Protein AF-A0A1H7E5U5-F1 (afdb_monomer_lite)

Radius of gyration: 15.01 Å; chains: 1; bounding box: 40×27×41 Å

Organism: NCBI:txid1144548

Sequence (98 aa):
MRRYPSDLTDAEWEIVEPMLPSPQWMGKPEKHSRRAVVDGILYVVRTGCVWRYLPVDFPPWQTVYSHLRRLNRKGVTERILTELRERVRLAHDRQAEL

pLDDT: mean 84.55, std 12.5, range [44.72, 96.69]

Structure (mmCIF, N/CA/C/O backbone):
data_AF-A0A1H7E5U5-F1
#
_entry.id   AF-A0A1H7E5U5-F1
#
loop_
_atom_site.group_PDB
_atom_site.id
_atom_site.type_symbol
_atom_site.label_atom_id
_atom_site.label_alt_id
_atom_site.label_comp_id
_atom_site.label_asym_id
_atom_site.label_entity_id
_atom_site.label_seq_id
_atom_site.pdbx_PDB_ins_code
_atom_site.Cartn_x
_atom_site.Cartn_y
_atom_site.Cartn_z
_atom_site.occupancy
_atom_site.B_iso_or_equiv
_atom_site.auth_seq_id
_atom_site.auth_comp_id
_atom_site.auth_asym_id
_atom_site.auth_atom_id
_atom_site.pdbx_PDB_model_num
ATOM 1 N N . MET A 1 1 ? -8.624 4.560 -14.483 1.00 61.53 1 MET A N 1
ATOM 2 C CA . MET A 1 1 ? -8.254 3.368 -13.693 1.00 61.53 1 MET A CA 1
ATOM 3 C C . MET A 1 1 ? -9.540 2.820 -13.107 1.00 61.53 1 MET A C 1
ATOM 5 O O . MET A 1 1 ? -10.350 3.625 -12.655 1.00 61.53 1 MET A O 1
ATOM 9 N N . ARG A 1 2 ? -9.807 1.520 -13.246 1.00 76.31 2 ARG A N 1
ATOM 10 C CA . ARG A 1 2 ? -11.024 0.926 -12.686 1.00 76.31 2 ARG A CA 1
ATOM 11 C C . ARG A 1 2 ? -10.823 0.832 -11.176 1.00 76.31 2 ARG A C 1
ATOM 13 O O . ARG A 1 2 ? -9.735 0.479 -10.746 1.00 76.31 2 ARG A O 1
ATOM 20 N N . ARG A 1 3 ? -11.832 1.213 -10.393 1.00 86.31 3 ARG A N 1
ATOM 21 C CA . ARG A 1 3 ? -11.755 1.125 -8.934 1.00 86.31 3 ARG A CA 1
ATOM 22 C C . ARG A 1 3 ? -12.153 -0.280 -8.501 1.00 86.31 3 ARG A C 1
ATOM 24 O O . ARG A 1 3 ? -13.245 -0.734 -8.858 1.00 86.31 3 ARG A O 1
ATOM 31 N N . TYR A 1 4 ? -11.297 -0.955 -7.750 1.00 91.75 4 TYR A N 1
ATOM 32 C CA . TYR A 1 4 ? -11.605 -2.240 -7.134 1.00 91.75 4 TYR A CA 1
ATOM 33 C C . TYR A 1 4 ? -12.126 -2.047 -5.706 1.00 91.75 4 TYR A C 1
ATOM 35 O O . TYR A 1 4 ? -11.767 -1.076 -5.043 1.00 91.75 4 TYR A O 1
ATOM 43 N N . PRO A 1 5 ? -12.929 -2.986 -5.173 1.00 92.19 5 PRO A N 1
ATOM 44 C CA . PRO A 1 5 ? -13.342 -2.960 -3.766 1.00 92.19 5 PRO A CA 1
ATOM 45 C C . PRO A 1 5 ? -12.182 -3.032 -2.757 1.00 92.19 5 PRO A C 1
ATOM 47 O O . PRO A 1 5 ? -12.397 -2.831 -1.567 1.00 92.19 5 PRO A O 1
ATOM 50 N N . SER A 1 6 ? -10.977 -3.387 -3.210 1.00 90.81 6 SER A N 1
ATOM 51 C CA . SER A 1 6 ? -9.743 -3.381 -2.418 1.00 90.81 6 SER A CA 1
ATOM 52 C C . SER A 1 6 ? -9.046 -2.022 -2.364 1.00 90.81 6 SER A C 1
ATOM 54 O O . SER A 1 6 ? -8.127 -1.873 -1.563 1.00 90.81 6 SER A O 1
ATOM 56 N N . ASP A 1 7 ? -9.426 -1.079 -3.228 1.00 92.25 7 ASP A N 1
ATOM 57 C CA . ASP A 1 7 ? -8.731 0.198 -3.370 1.00 92.25 7 ASP A CA 1
ATOM 58 C C . ASP A 1 7 ? -9.109 1.143 -2.237 1.00 92.25 7 ASP A C 1
ATOM 60 O O . ASP A 1 7 ? -10.286 1.273 -1.872 1.00 92.25 7 ASP A O 1
ATOM 64 N N . LEU A 1 8 ? -8.117 1.880 -1.745 1.00 90.25 8 LEU A N 1
ATOM 65 C CA . LEU A 1 8 ? -8.342 2.867 -0.697 1.00 90.25 8 LEU A CA 1
ATOM 66 C C . LEU A 1 8 ? -9.249 3.995 -1.206 1.00 90.25 8 LEU A C 1
ATOM 68 O O . LEU A 1 8 ? -9.178 4.437 -2.362 1.00 90.25 8 LEU A O 1
ATOM 72 N N . THR A 1 9 ? -10.135 4.476 -0.341 1.00 91.31 9 THR A N 1
ATOM 73 C CA . THR A 1 9 ? -10.777 5.788 -0.499 1.00 91.31 9 THR A CA 1
ATOM 74 C C . THR A 1 9 ? -9.742 6.902 -0.372 1.00 91.31 9 THR A C 1
ATOM 76 O O . THR A 1 9 ? -8.628 6.683 0.099 1.00 91.31 9 THR A O 1
ATOM 79 N N . ASP A 1 10 ? -10.102 8.113 -0.791 1.00 91.50 10 ASP A N 1
ATOM 80 C CA . ASP A 1 10 ? -9.210 9.270 -0.654 1.00 91.50 10 ASP A CA 1
ATOM 81 C C . ASP A 1 10 ? -8.900 9.560 0.821 1.00 91.50 10 ASP A C 1
ATOM 83 O O . ASP A 1 10 ? -7.742 9.744 1.177 1.00 91.50 10 ASP A O 1
ATOM 87 N N . ALA A 1 11 ? -9.907 9.463 1.695 1.00 88.50 11 ALA A N 1
ATOM 88 C CA . ALA A 1 11 ? -9.737 9.633 3.137 1.00 88.50 11 ALA A CA 1
ATOM 89 C C . ALA A 1 11 ? -8.816 8.566 3.760 1.00 88.50 11 ALA A C 1
ATOM 91 O O . ALA A 1 11 ? -7.978 8.874 4.604 1.00 88.50 11 ALA A O 1
ATOM 92 N N . GLU A 1 12 ? -8.932 7.301 3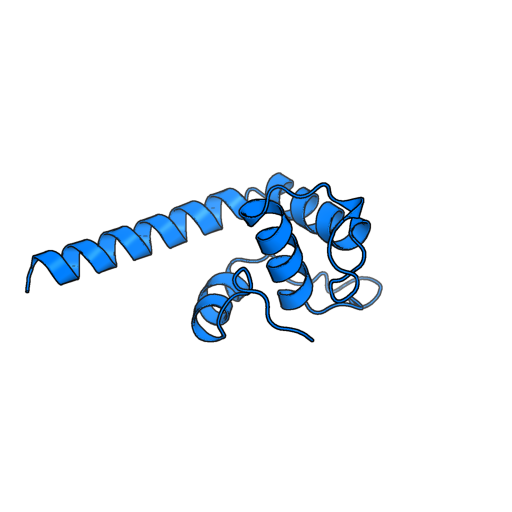.345 1.00 88.19 12 GLU A N 1
ATOM 93 C CA . GLU A 1 12 ? -8.010 6.253 3.805 1.00 88.19 12 GLU A CA 1
ATOM 94 C C . GLU A 1 12 ? -6.598 6.459 3.243 1.00 88.19 12 GLU A C 1
ATOM 96 O O . GLU A 1 12 ? -5.607 6.211 3.935 1.00 88.19 12 GLU A O 1
ATOM 101 N N . TRP A 1 13 ? -6.490 6.937 2.002 1.00 91.19 13 TRP A N 1
ATOM 102 C CA . TRP A 1 13 ? -5.209 7.247 1.379 1.00 91.19 13 TRP A CA 1
ATOM 103 C C . TRP A 1 13 ? -4.466 8.361 2.123 1.00 91.19 13 TRP A C 1
ATOM 105 O O . TRP A 1 13 ? -3.274 8.206 2.382 1.00 91.19 13 TRP A O 1
ATOM 115 N N . GLU A 1 14 ? -5.155 9.422 2.545 1.00 91.62 14 GLU A N 1
ATOM 116 C CA . GLU A 1 14 ? -4.570 10.510 3.347 1.00 91.62 14 GLU A CA 1
ATOM 117 C C . GLU A 1 14 ? -3.960 10.020 4.669 1.00 91.62 14 GLU A C 1
ATOM 119 O O . GLU A 1 14 ? -2.993 10.596 5.169 1.00 91.62 14 GLU A O 1
ATOM 124 N N . ILE A 1 15 ? -4.483 8.924 5.223 1.00 87.56 15 ILE A N 1
ATOM 125 C CA . ILE A 1 15 ? -3.932 8.285 6.420 1.00 87.56 15 ILE A CA 1
ATOM 126 C C . ILE A 1 15 ? -2.695 7.454 6.063 1.00 87.56 15 ILE A C 1
ATOM 128 O O . ILE A 1 15 ? -1.673 7.541 6.742 1.00 87.56 15 ILE A O 1
ATOM 132 N N . VAL A 1 16 ? -2.770 6.639 5.010 1.00 88.62 16 VAL A N 1
ATOM 133 C CA . VAL A 1 16 ? -1.713 5.676 4.655 1.00 88.62 16 VAL A CA 1
ATOM 134 C C . VAL A 1 16 ? -0.495 6.350 4.019 1.00 88.62 16 VAL A C 1
ATOM 136 O O . VAL A 1 16 ? 0.643 5.984 4.322 1.00 88.62 16 VAL A O 1
ATOM 139 N N . GLU A 1 17 ? -0.706 7.336 3.148 1.00 90.50 17 GLU A N 1
ATOM 140 C CA . GLU A 1 17 ? 0.348 8.017 2.395 1.00 90.50 17 GLU A CA 1
ATOM 141 C C . GLU A 1 17 ? 1.529 8.530 3.244 1.00 90.50 17 GLU A C 1
ATOM 143 O O . GLU A 1 17 ? 2.677 8.253 2.867 1.00 90.50 17 GLU A O 1
ATOM 148 N N . PRO A 1 18 ? 1.317 9.239 4.372 1.00 90.19 18 PRO A N 1
ATOM 149 C CA . PRO A 1 18 ? 2.415 9.743 5.197 1.00 90.19 18 PRO A CA 1
ATOM 150 C C . PRO A 1 18 ? 3.194 8.637 5.924 1.00 90.19 18 PRO A C 1
ATOM 152 O O . PRO A 1 18 ? 4.332 8.857 6.336 1.00 90.19 18 PRO A O 1
ATOM 155 N N . MET A 1 19 ? 2.620 7.440 6.078 1.00 87.06 19 MET A N 1
ATOM 156 C CA . MET A 1 19 ? 3.295 6.301 6.718 1.00 87.06 19 MET A CA 1
ATOM 157 C C . MET A 1 19 ? 4.259 5.588 5.765 1.00 87.06 19 MET A C 1
ATOM 159 O O . MET A 1 19 ? 5.162 4.862 6.195 1.00 87.06 19 MET A O 1
ATOM 163 N N . LEU A 1 20 ? 4.070 5.779 4.460 1.00 87.06 20 LEU A N 1
ATOM 164 C CA . LEU A 1 20 ? 4.931 5.208 3.440 1.00 87.06 20 LEU A CA 1
ATOM 165 C C . LEU A 1 20 ? 6.285 5.939 3.419 1.00 87.06 20 LEU A C 1
ATOM 167 O O . LEU A 1 20 ? 6.336 7.163 3.542 1.00 87.06 20 LEU A O 1
ATOM 171 N N . PRO A 1 21 ? 7.398 5.222 3.183 1.00 83.00 21 PRO A N 1
ATOM 172 C CA . PRO A 1 21 ? 8.719 5.833 3.130 1.00 83.00 21 PRO A CA 1
ATOM 173 C C . PRO A 1 21 ? 8.770 6.913 2.048 1.00 83.00 21 PRO A C 1
ATOM 175 O O . PRO A 1 21 ? 8.168 6.744 0.979 1.00 83.00 21 PRO A O 1
ATOM 178 N N . SER A 1 22 ? 9.515 7.988 2.320 1.00 77.62 22 SER A N 1
ATOM 179 C CA . SER A 1 22 ? 9.691 9.091 1.378 1.00 77.62 22 SER A CA 1
ATOM 180 C C . SER A 1 22 ? 10.138 8.572 0.010 1.00 77.62 22 SER A C 1
ATOM 182 O O . SER A 1 22 ? 10.959 7.642 -0.050 1.00 77.62 22 SER A O 1
ATOM 184 N N . PRO A 1 23 ? 9.607 9.145 -1.085 1.00 69.31 23 PRO A N 1
ATOM 185 C CA . PRO A 1 23 ? 10.050 8.795 -2.424 1.00 69.31 23 PRO A CA 1
ATOM 186 C C . PRO A 1 23 ? 11.567 8.975 -2.520 1.00 69.31 23 PRO A C 1
ATOM 188 O O . PRO A 1 23 ? 12.144 9.899 -1.943 1.00 69.31 23 PRO A O 1
ATOM 191 N N . GLN A 1 24 ? 12.233 8.050 -3.210 1.00 64.31 24 GLN A N 1
ATOM 192 C CA . GLN A 1 24 ? 13.666 8.177 -3.441 1.00 64.31 24 GLN A CA 1
ATOM 193 C C . GLN A 1 24 ? 13.895 9.389 -4.348 1.00 64.31 24 GLN A C 1
ATOM 195 O O . GLN A 1 24 ? 13.531 9.364 -5.518 1.00 64.31 24 GLN A O 1
ATOM 200 N N . TRP A 1 25 ? 14.491 10.447 -3.795 1.00 51.06 25 TRP A N 1
ATOM 201 C CA . TRP A 1 25 ? 14.820 11.672 -4.534 1.00 51.06 25 TRP A CA 1
ATOM 202 C C . TRP A 1 25 ? 15.901 11.441 -5.604 1.00 51.06 25 TRP A C 1
ATOM 204 O O . TRP A 1 25 ? 16.008 12.196 -6.564 1.00 51.06 25 TRP A O 1
ATOM 214 N N . MET A 1 26 ? 16.701 10.379 -5.456 1.00 44.72 26 MET A N 1
ATOM 215 C CA . MET A 1 26 ? 17.738 9.998 -6.412 1.00 44.72 26 MET A CA 1
ATOM 216 C C . MET A 1 26 ? 17.321 8.780 -7.238 1.00 44.72 26 MET A C 1
ATOM 218 O O . MET A 1 26 ? 17.077 7.705 -6.687 1.00 44.72 26 MET A O 1
ATOM 222 N N . GLY A 1 27 ? 17.298 8.942 -8.564 1.00 60.03 27 GLY A N 1
ATOM 223 C CA . GLY A 1 27 ? 17.047 7.871 -9.528 1.00 60.03 27 GLY A CA 1
ATOM 224 C C . GLY A 1 27 ? 16.026 8.241 -10.605 1.00 60.03 27 GLY A C 1
ATOM 225 O O . GLY A 1 27 ? 15.657 9.400 -10.777 1.00 60.03 27 GLY A O 1
ATOM 226 N N . LYS A 1 28 ? 15.575 7.231 -11.356 1.00 57.12 28 LYS A N 1
ATOM 227 C CA . LYS A 1 28 ? 14.510 7.384 -12.353 1.00 57.12 28 LYS A CA 1
ATOM 228 C C . LYS A 1 28 ? 13.184 7.683 -11.635 1.00 57.12 28 LYS A C 1
ATOM 230 O O . LYS A 1 28 ? 12.851 6.930 -10.719 1.00 57.12 28 LYS A O 1
ATOM 235 N N . PRO A 1 29 ? 12.415 8.701 -12.064 1.00 59.91 29 PRO A N 1
ATOM 236 C CA . PRO A 1 29 ? 11.101 8.987 -11.498 1.00 59.91 29 PRO A CA 1
ATOM 237 C C . PRO A 1 29 ? 10.218 7.735 -11.478 1.00 59.91 29 PRO A C 1
ATOM 239 O O . PRO A 1 29 ? 10.195 6.971 -12.452 1.00 59.91 29 PRO A O 1
ATOM 242 N N . GLU A 1 30 ? 9.501 7.511 -10.376 1.00 67.00 30 GLU A N 1
ATOM 243 C CA . GLU A 1 30 ? 8.556 6.399 -10.274 1.00 67.00 30 GLU A CA 1
ATOM 244 C C . GLU A 1 30 ? 7.460 6.587 -11.341 1.00 67.00 30 GLU A C 1
ATOM 246 O O . GLU A 1 30 ? 6.678 7.531 -11.299 1.00 67.00 30 GLU A O 1
ATOM 251 N N . LYS A 1 31 ? 7.426 5.697 -12.346 1.00 78.38 31 LYS A N 1
ATOM 252 C CA . LYS A 1 31 ? 6.471 5.762 -13.474 1.00 78.38 31 LYS A CA 1
ATOM 253 C C . LYS A 1 31 ? 5.013 5.594 -13.024 1.00 78.38 31 LYS A C 1
ATOM 255 O O . LYS A 1 31 ? 4.097 6.006 -13.728 1.00 78.38 31 LYS A O 1
ATOM 260 N N . HIS A 1 32 ? 4.807 4.938 -11.888 1.00 84.12 32 HIS A N 1
ATOM 261 C CA . HIS A 1 32 ? 3.497 4.620 -11.339 1.00 84.12 32 HIS A CA 1
ATOM 262 C C . HIS A 1 32 ? 3.284 5.403 -10.049 1.00 84.12 32 HIS A C 1
ATOM 264 O O . HIS A 1 32 ? 4.220 5.554 -9.266 1.00 84.12 32 HIS A O 1
ATOM 270 N N . SER A 1 33 ? 2.058 5.873 -9.815 1.00 89.44 33 SER A N 1
ATOM 271 C CA . SER A 1 33 ? 1.729 6.543 -8.559 1.00 89.44 33 SER A CA 1
ATOM 272 C C . SER A 1 33 ? 1.874 5.576 -7.380 1.00 89.44 33 SER A C 1
ATOM 274 O O . SER A 1 33 ? 1.582 4.381 -7.494 1.00 89.44 33 SER A O 1
ATOM 276 N N . ARG A 1 34 ? 2.294 6.099 -6.221 1.00 89.06 34 ARG A N 1
ATOM 277 C CA . ARG A 1 34 ? 2.418 5.317 -4.976 1.00 89.06 34 ARG A CA 1
ATOM 278 C C . ARG A 1 34 ? 1.093 4.652 -4.611 1.00 89.06 34 ARG A C 1
ATOM 280 O O . ARG A 1 34 ? 1.084 3.482 -4.242 1.00 89.06 34 ARG A O 1
ATOM 287 N N . ARG A 1 35 ? -0.016 5.371 -4.808 1.00 92.31 35 ARG A N 1
ATOM 288 C CA . ARG A 1 35 ? -1.370 4.855 -4.601 1.00 92.31 35 ARG A CA 1
ATOM 289 C C . ARG A 1 35 ? -1.668 3.636 -5.463 1.00 92.31 35 ARG A C 1
ATOM 291 O O . ARG A 1 35 ? -2.022 2.606 -4.915 1.00 92.31 35 ARG A O 1
ATOM 298 N N . ALA A 1 36 ? -1.400 3.692 -6.769 1.00 93.31 36 ALA A N 1
ATOM 299 C CA . ALA A 1 36 ? -1.651 2.555 -7.656 1.00 93.31 36 ALA A CA 1
ATOM 300 C C . ALA A 1 36 ? -0.838 1.307 -7.276 1.00 93.31 36 ALA A C 1
ATOM 302 O O . ALA A 1 36 ? -1.292 0.180 -7.464 1.00 93.31 36 ALA A O 1
ATOM 303 N N . VAL A 1 37 ? 0.368 1.494 -6.732 1.00 93.06 37 VAL A N 1
ATOM 304 C CA . VAL A 1 37 ? 1.175 0.386 -6.207 1.00 93.06 37 VAL A CA 1
ATOM 305 C C . VAL A 1 37 ? 0.570 -0.181 -4.923 1.00 93.06 37 VAL A C 1
ATOM 307 O O . VAL A 1 37 ? 0.484 -1.400 -4.792 1.00 93.06 37 VAL A O 1
ATOM 310 N N . VAL A 1 38 ? 0.150 0.673 -3.988 1.00 93.25 38 VAL A N 1
ATOM 311 C CA . VAL A 1 38 ? -0.477 0.245 -2.727 1.00 93.25 38 VAL A CA 1
ATOM 312 C C . VAL A 1 38 ? -1.811 -0.450 -2.980 1.00 93.25 38 VAL A C 1
ATOM 314 O O . VAL A 1 38 ? -2.012 -1.540 -2.453 1.00 93.25 38 VAL A O 1
ATOM 317 N N . ASP A 1 39 ? -2.666 0.099 -3.839 1.00 94.69 39 ASP A N 1
ATOM 318 C CA . ASP A 1 39 ? -3.932 -0.527 -4.232 1.00 94.69 39 ASP A CA 1
ATOM 319 C C . ASP A 1 39 ? -3.685 -1.902 -4.881 1.00 94.69 39 ASP A C 1
ATOM 321 O O . ASP A 1 39 ? -4.352 -2.878 -4.546 1.00 94.69 39 ASP A O 1
ATOM 325 N N . GLY A 1 40 ? -2.640 -2.036 -5.711 1.00 95.38 40 GLY A N 1
ATOM 326 C CA . GLY A 1 40 ? -2.227 -3.329 -6.267 1.00 95.38 40 GLY A CA 1
ATOM 327 C C . GLY A 1 40 ? -1.748 -4.333 -5.208 1.00 95.38 40 GLY A C 1
ATOM 328 O O . GLY A 1 40 ? -2.052 -5.523 -5.299 1.00 95.38 40 GLY A O 1
ATOM 329 N N . ILE A 1 41 ? -1.027 -3.878 -4.175 1.00 94.56 41 ILE A N 1
ATOM 330 C CA . ILE A 1 41 ? -0.655 -4.720 -3.023 1.00 94.56 41 ILE A CA 1
ATOM 331 C C . ILE A 1 41 ? -1.918 -5.180 -2.287 1.00 94.56 41 ILE A C 1
ATOM 333 O O . ILE A 1 41 ? -2.064 -6.371 -2.006 1.00 94.56 41 ILE A O 1
ATOM 337 N N . LEU A 1 42 ? -2.832 -4.252 -1.993 1.00 93.56 42 LEU A N 1
ATOM 338 C CA . LEU A 1 42 ? -4.078 -4.529 -1.279 1.00 93.56 42 LEU A CA 1
ATOM 339 C C . LEU A 1 42 ? -4.973 -5.492 -2.050 1.00 93.56 42 LEU A C 1
ATOM 341 O O . LEU A 1 42 ? -5.550 -6.395 -1.445 1.00 93.56 42 LEU A O 1
ATOM 345 N N . TYR A 1 43 ? -5.036 -5.356 -3.374 1.00 95.50 43 TYR A N 1
ATOM 346 C CA . TYR A 1 43 ? -5.753 -6.285 -4.234 1.00 95.50 43 TYR A CA 1
ATOM 347 C C . TYR A 1 43 ? -5.252 -7.719 -4.036 1.00 95.50 43 TYR A C 1
ATOM 349 O O . TYR A 1 43 ? -6.045 -8.615 -3.745 1.00 95.50 43 TYR A O 1
ATOM 357 N N . VAL A 1 44 ? -3.935 -7.944 -4.121 1.00 96.19 44 VAL A N 1
ATOM 358 C CA . VAL A 1 44 ? -3.343 -9.285 -3.951 1.00 96.19 44 VAL A CA 1
ATOM 359 C C . VAL A 1 44 ? -3.564 -9.811 -2.536 1.00 96.19 44 VAL A C 1
ATOM 361 O O . VAL A 1 44 ? -3.950 -10.964 -2.368 1.00 96.19 44 VAL A O 1
ATOM 364 N N . VAL A 1 45 ? -3.370 -8.972 -1.516 1.00 91.69 45 VAL A N 1
ATOM 365 C CA . VAL A 1 45 ? -3.552 -9.366 -0.109 1.00 91.69 45 VAL A CA 1
ATOM 366 C C . VAL A 1 45 ? -5.008 -9.727 0.193 1.00 91.69 45 VAL A C 1
ATOM 368 O O . VAL A 1 45 ? -5.257 -10.694 0.909 1.00 91.69 45 VAL A O 1
ATOM 371 N N . ARG A 1 46 ? -5.976 -8.985 -0.357 1.00 92.50 46 ARG A N 1
ATOM 372 C CA . ARG A 1 46 ? -7.407 -9.197 -0.091 1.00 92.50 46 ARG A CA 1
ATOM 373 C C . ARG A 1 46 ? -7.998 -10.356 -0.889 1.00 92.50 46 ARG A C 1
ATOM 375 O O . ARG A 1 46 ? -8.887 -11.035 -0.390 1.00 92.50 46 ARG A O 1
ATOM 382 N N . THR A 1 47 ? -7.535 -10.567 -2.119 1.00 94.56 47 THR A N 1
ATOM 383 C CA . THR A 1 47 ? -8.054 -11.627 -3.001 1.00 94.56 47 THR A CA 1
ATOM 384 C C . THR A 1 47 ? -7.291 -12.943 -2.878 1.00 94.56 47 THR A C 1
ATOM 386 O O . THR A 1 47 ? -7.825 -13.987 -3.241 1.00 94.56 47 THR A O 1
ATOM 389 N N . GLY A 1 48 ? -6.041 -12.912 -2.407 1.00 93.50 48 GLY A N 1
ATOM 390 C CA . GLY A 1 48 ? -5.157 -14.077 -2.384 1.00 93.50 48 GLY A CA 1
ATOM 391 C C . GLY A 1 48 ? -4.730 -14.552 -3.777 1.00 93.50 48 GLY A C 1
ATOM 392 O O . GLY A 1 48 ? -4.262 -15.682 -3.919 1.00 93.50 48 GLY A O 1
ATOM 393 N N . CYS A 1 49 ? -4.908 -13.734 -4.821 1.00 94.38 49 CYS A N 1
ATOM 394 C CA . CYS A 1 49 ? -4.582 -14.145 -6.180 1.00 94.38 49 CYS A CA 1
ATOM 395 C C . CYS A 1 49 ? -3.072 -14.363 -6.364 1.00 94.38 49 CYS A C 1
ATOM 397 O O . CYS A 1 49 ? -2.228 -13.725 -5.730 1.00 94.38 49 CYS A O 1
ATOM 399 N N . VAL A 1 50 ? -2.705 -15.230 -7.308 1.00 96.69 50 VAL A N 1
ATOM 400 C CA . VAL A 1 50 ? -1.306 -15.369 -7.727 1.00 96.69 50 VAL A CA 1
ATOM 401 C C . VAL A 1 50 ? -0.833 -14.041 -8.328 1.00 96.69 50 VAL A C 1
ATOM 403 O O . VAL A 1 50 ? -1.552 -13.432 -9.112 1.00 96.69 50 VAL A O 1
ATOM 406 N N . TRP A 1 51 ? 0.394 -13.604 -8.027 1.00 95.81 51 TRP A N 1
ATOM 407 C CA . TRP A 1 51 ? 0.946 -12.321 -8.500 1.00 95.81 51 TRP A CA 1
ATOM 408 C C . TRP A 1 51 ? 0.809 -12.083 -10.008 1.00 95.81 51 TRP A C 1
ATOM 410 O O . TRP A 1 51 ? 0.526 -10.972 -10.440 1.00 95.81 51 TRP A O 1
ATOM 420 N N . ARG A 1 52 ? 0.977 -13.132 -10.821 1.00 95.94 52 ARG A N 1
ATOM 421 C CA . ARG A 1 52 ? 0.838 -13.057 -12.284 1.00 95.94 52 ARG A CA 1
ATOM 422 C C . ARG A 1 52 ? -0.593 -12.779 -12.757 1.00 95.94 52 ARG A C 1
ATOM 424 O O . ARG A 1 52 ? -0.768 -12.468 -13.927 1.00 95.94 52 ARG A O 1
ATOM 431 N N . TYR A 1 53 ? -1.585 -12.935 -11.882 1.00 96.25 53 TYR A N 1
ATOM 432 C CA . TYR A 1 53 ? -3.002 -12.688 -12.160 1.00 96.25 53 TYR A CA 1
ATOM 433 C C . TYR A 1 53 ? -3.455 -11.314 -11.666 1.00 96.25 53 TYR A C 1
ATOM 435 O O . TYR A 1 53 ? -4.640 -11.001 -11.755 1.00 96.25 53 TYR A O 1
ATOM 443 N N . LEU A 1 54 ? -2.532 -10.489 -11.158 1.00 96.25 54 LEU A N 1
ATOM 444 C CA . LEU A 1 54 ? -2.825 -9.094 -10.865 1.00 96.25 54 LEU A CA 1
ATOM 445 C C . LEU A 1 54 ? -3.421 -8.429 -12.123 1.00 96.25 54 LEU A C 1
ATOM 447 O O . LEU A 1 54 ? -2.816 -8.542 -13.196 1.00 96.25 54 LEU A O 1
ATOM 451 N N . PRO A 1 55 ? -4.580 -7.755 -12.015 1.00 95.31 55 PRO A N 1
ATOM 452 C CA . PRO A 1 55 ? -5.204 -7.093 -13.148 1.00 95.31 55 PRO A CA 1
ATOM 453 C C . PRO A 1 55 ? -4.268 -6.116 -13.869 1.00 95.31 55 PRO A C 1
ATOM 455 O O . PRO A 1 55 ? -3.447 -5.435 -13.257 1.00 95.31 55 PRO A O 1
ATOM 458 N N . VAL A 1 56 ? -4.397 -6.054 -15.196 1.00 92.25 56 VAL A N 1
ATOM 459 C CA . VAL A 1 56 ? -3.483 -5.310 -16.088 1.00 92.25 56 VAL A CA 1
ATOM 460 C C . VAL A 1 56 ? -3.561 -3.789 -15.946 1.00 92.25 56 VAL A C 1
ATOM 462 O O . VAL A 1 56 ? -2.713 -3.077 -16.479 1.00 92.25 56 VAL A O 1
ATOM 465 N N . ASP A 1 57 ? -4.587 -3.282 -15.270 1.00 92.75 57 ASP A N 1
ATOM 466 C CA . ASP A 1 57 ? -4.755 -1.867 -14.955 1.00 92.75 57 ASP A CA 1
ATOM 467 C C . ASP A 1 57 ? -3.954 -1.419 -13.724 1.00 92.75 57 ASP A C 1
ATOM 469 O O . ASP A 1 57 ? -3.780 -0.214 -13.522 1.00 92.75 57 ASP A O 1
ATOM 473 N N . PHE A 1 58 ? -3.400 -2.359 -12.955 1.00 93.56 58 PHE A N 1
ATOM 474 C CA . PHE A 1 58 ? -2.374 -2.069 -11.960 1.00 93.56 58 PHE A CA 1
ATOM 475 C C . PHE A 1 58 ? -0.974 -1.962 -12.587 1.00 93.56 58 PHE A C 1
ATOM 477 O O . PHE A 1 58 ? -0.729 -2.433 -13.702 1.00 93.56 58 PHE A O 1
ATOM 484 N N . PRO A 1 59 ? -0.001 -1.368 -11.867 1.00 94.25 59 PRO A N 1
ATOM 485 C CA . PRO A 1 59 ? 1.403 -1.469 -12.242 1.00 94.25 59 PRO A CA 1
ATOM 486 C C . PRO A 1 59 ? 1.840 -2.935 -12.417 1.00 94.25 59 PRO A C 1
ATOM 488 O O . PRO A 1 59 ? 1.279 -3.819 -11.767 1.00 94.25 59 PRO A O 1
ATOM 491 N N . PRO A 1 60 ? 2.879 -3.214 -13.229 1.00 94.75 60 PRO A N 1
ATOM 492 C CA . PRO A 1 60 ? 3.375 -4.573 -13.424 1.00 94.75 60 PRO A CA 1
ATOM 493 C C . PRO A 1 60 ? 3.618 -5.287 -12.092 1.00 94.75 60 PRO A C 1
ATOM 495 O O . PRO A 1 60 ? 4.215 -4.712 -11.176 1.00 94.75 60 PRO A O 1
ATOM 498 N N . TRP A 1 61 ? 3.192 -6.548 -11.981 1.00 95.62 61 TRP A N 1
ATOM 499 C CA . TRP A 1 61 ? 3.232 -7.287 -10.715 1.00 95.62 61 TRP A CA 1
ATOM 500 C C . TRP A 1 61 ? 4.636 -7.337 -10.092 1.00 95.62 61 TRP A C 1
ATOM 502 O O . TRP A 1 61 ? 4.760 -7.343 -8.872 1.00 95.62 61 TRP A O 1
ATOM 512 N N . GLN A 1 62 ? 5.706 -7.304 -10.896 1.00 95.06 62 GLN A N 1
ATOM 513 C CA . GLN A 1 62 ? 7.090 -7.233 -10.413 1.00 95.06 62 GLN A CA 1
ATOM 514 C C . GLN A 1 62 ? 7.371 -5.914 -9.679 1.00 95.06 62 GLN A C 1
ATOM 516 O O . GLN A 1 62 ? 8.050 -5.892 -8.650 1.00 95.06 62 GLN A O 1
ATOM 521 N N . THR A 1 63 ? 6.837 -4.802 -10.189 1.00 92.69 63 THR A N 1
ATOM 522 C CA . THR A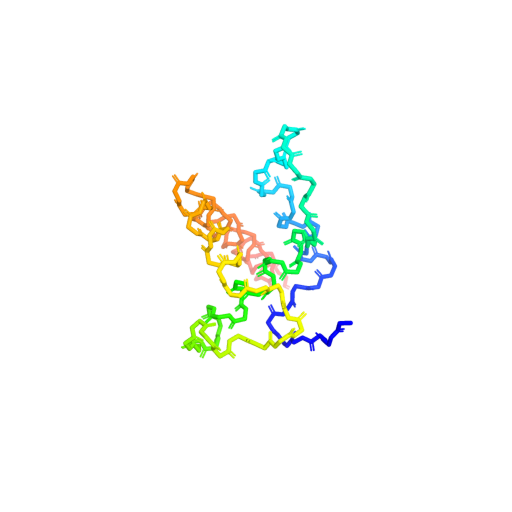 1 63 ? 6.945 -3.477 -9.569 1.00 92.69 63 THR A CA 1
ATOM 523 C C . THR A 1 63 ? 6.176 -3.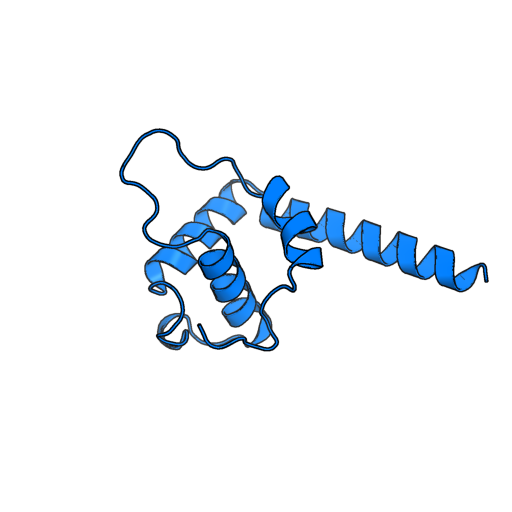441 -8.254 1.00 92.69 63 THR A C 1
ATOM 525 O O . THR A 1 63 ? 6.720 -2.987 -7.246 1.00 92.69 63 THR A O 1
ATOM 528 N N . VAL A 1 64 ? 4.957 -3.983 -8.243 1.00 94.12 64 VAL A N 1
ATOM 529 C CA . VAL A 1 64 ? 4.118 -4.075 -7.038 1.00 94.12 64 VAL A CA 1
ATOM 530 C C . VAL A 1 64 ? 4.779 -4.962 -5.979 1.00 94.12 64 VAL A C 1
ATOM 532 O O . VAL A 1 64 ? 4.966 -4.546 -4.835 1.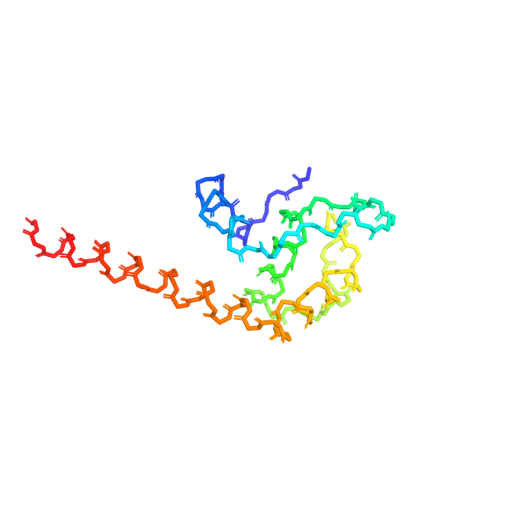00 94.12 64 VAL A O 1
ATOM 535 N N . TYR A 1 65 ? 5.242 -6.148 -6.373 1.00 94.19 65 TYR A N 1
ATOM 536 C CA . TYR A 1 65 ? 5.933 -7.082 -5.487 1.00 94.19 65 TYR A CA 1
ATOM 537 C C . TYR A 1 65 ? 7.243 -6.509 -4.930 1.00 94.19 65 TYR A C 1
ATOM 539 O O . TYR A 1 65 ? 7.518 -6.622 -3.735 1.00 94.19 65 TYR A O 1
ATOM 547 N N . SER A 1 66 ? 8.063 -5.864 -5.767 1.00 92.25 66 SER A N 1
ATOM 548 C CA . SER A 1 66 ? 9.321 -5.256 -5.309 1.00 92.25 66 SER A CA 1
ATOM 549 C C . SER A 1 66 ? 9.084 -4.135 -4.294 1.00 92.25 66 SER A C 1
ATOM 551 O O . SER A 1 66 ? 9.840 -4.022 -3.324 1.00 92.25 66 SER A O 1
ATOM 553 N N . HIS A 1 67 ? 8.001 -3.370 -4.455 1.00 90.81 67 HIS A N 1
ATOM 554 C CA . HIS A 1 67 ? 7.549 -2.402 -3.462 1.00 90.81 67 HIS A CA 1
ATOM 555 C C . HIS A 1 67 ? 7.131 -3.065 -2.157 1.00 90.81 67 HIS A C 1
ATOM 557 O O . HIS A 1 67 ? 7.662 -2.688 -1.114 1.00 90.81 67 HIS A O 1
ATOM 563 N N . LEU A 1 68 ? 6.260 -4.077 -2.202 1.00 91.75 68 LEU A N 1
ATOM 564 C CA . LEU A 1 68 ? 5.852 -4.808 -1.001 1.00 91.75 68 LEU A CA 1
ATOM 565 C C . LEU A 1 68 ? 7.068 -5.368 -0.255 1.00 91.75 68 LEU A C 1
ATOM 567 O O . LEU A 1 68 ? 7.220 -5.171 0.949 1.00 91.75 68 LEU A O 1
ATOM 571 N N . ARG A 1 69 ? 8.003 -5.987 -0.980 1.00 92.38 69 ARG A N 1
ATOM 572 C CA . ARG A 1 69 ? 9.246 -6.508 -0.401 1.00 92.38 69 ARG A CA 1
ATOM 573 C C . ARG A 1 69 ? 10.088 -5.409 0.254 1.00 92.38 69 ARG A C 1
ATOM 575 O O . ARG A 1 69 ? 10.695 -5.648 1.297 1.00 92.38 69 ARG A O 1
ATOM 582 N N . ARG A 1 70 ? 10.145 -4.213 -0.342 1.00 90.38 70 ARG A N 1
ATOM 583 C CA . ARG A 1 70 ? 10.840 -3.040 0.218 1.00 90.38 70 ARG A CA 1
ATOM 584 C C . ARG A 1 70 ? 10.152 -2.522 1.483 1.00 90.38 70 ARG A C 1
ATOM 586 O O . ARG A 1 70 ? 10.858 -2.172 2.426 1.00 90.38 70 ARG A O 1
ATOM 593 N N . LEU A 1 71 ? 8.820 -2.484 1.510 1.00 89.88 71 LEU A N 1
ATOM 594 C CA . LEU A 1 71 ? 8.035 -2.067 2.676 1.00 89.88 71 LEU A CA 1
ATOM 595 C C . LEU A 1 71 ? 8.201 -3.048 3.841 1.00 89.88 71 LEU A C 1
ATOM 597 O O . LEU A 1 71 ? 8.555 -2.615 4.936 1.00 89.88 71 LEU A O 1
ATOM 601 N N . ASN A 1 72 ? 8.073 -4.353 3.583 1.00 91.06 72 ASN A N 1
ATOM 602 C CA . ASN A 1 72 ? 8.258 -5.401 4.594 1.00 91.06 72 ASN A CA 1
ATOM 603 C C . ASN A 1 72 ? 9.676 -5.377 5.179 1.00 91.06 72 ASN A C 1
ATOM 605 O O . ASN A 1 72 ? 9.858 -5.421 6.388 1.00 91.06 72 ASN A O 1
ATOM 609 N N . ARG A 1 73 ? 10.709 -5.211 4.340 1.00 90.38 73 ARG A N 1
ATOM 610 C CA . ARG A 1 73 ? 12.098 -5.072 4.822 1.00 90.38 73 ARG A CA 1
ATOM 611 C C . ARG A 1 73 ? 12.314 -3.874 5.749 1.00 90.38 73 ARG A C 1
ATOM 613 O O . ARG A 1 73 ? 13.257 -3.890 6.530 1.00 90.38 73 ARG A O 1
ATOM 620 N N . LYS A 1 74 ? 11.490 -2.834 5.628 1.00 88.62 74 LYS A N 1
ATOM 621 C CA . LYS A 1 74 ? 11.541 -1.630 6.467 1.00 88.62 74 LYS A CA 1
ATOM 622 C C . LYS A 1 74 ? 10.561 -1.685 7.649 1.00 88.62 74 LYS A C 1
ATOM 624 O O . LYS A 1 74 ? 10.449 -0.691 8.361 1.00 88.62 74 LYS A O 1
ATOM 629 N N . GLY A 1 75 ? 9.828 -2.788 7.830 1.00 88.44 75 GLY A N 1
ATOM 630 C CA . GLY A 1 75 ? 8.791 -2.919 8.857 1.00 88.44 75 GLY A CA 1
ATOM 631 C C . GLY A 1 75 ? 7.595 -1.976 8.663 1.00 88.44 75 GLY A C 1
ATOM 632 O O . GLY A 1 75 ? 6.895 -1.649 9.618 1.00 88.44 75 GLY A O 1
ATOM 633 N N . VAL A 1 76 ? 7.406 -1.430 7.454 1.00 87.25 76 VAL A N 1
ATOM 634 C CA . VAL A 1 76 ? 6.385 -0.395 7.203 1.00 87.25 76 VAL A CA 1
ATOM 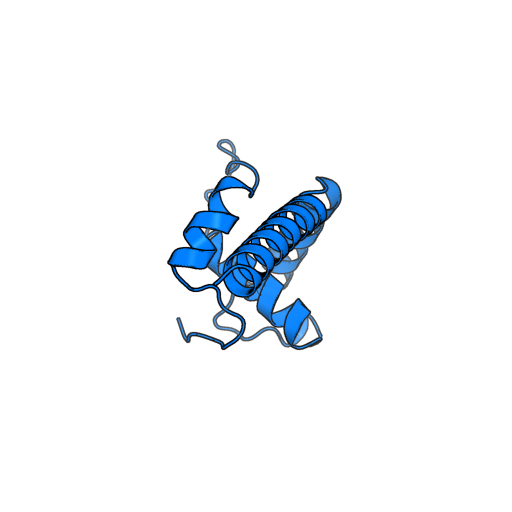635 C C . VAL A 1 76 ? 4.986 -1.001 7.226 1.00 87.25 76 VAL A C 1
ATOM 637 O O . VAL A 1 76 ? 4.067 -0.390 7.762 1.00 87.25 76 VAL A O 1
ATOM 640 N N . THR A 1 77 ? 4.826 -2.207 6.687 1.00 82.81 77 THR A N 1
ATOM 641 C CA . THR A 1 77 ? 3.535 -2.902 6.631 1.00 82.81 77 THR A CA 1
ATOM 642 C C . THR A 1 77 ? 3.005 -3.192 8.035 1.00 82.81 77 THR A C 1
ATOM 644 O O . THR A 1 77 ? 1.834 -2.947 8.319 1.00 82.81 77 THR A O 1
ATOM 647 N N . GLU A 1 78 ? 3.877 -3.637 8.939 1.00 83.00 78 GLU A N 1
ATOM 648 C CA . GLU A 1 78 ? 3.558 -3.891 10.342 1.00 83.00 78 GLU A CA 1
ATOM 649 C C . GLU A 1 78 ? 3.175 -2.597 11.065 1.00 83.00 78 GLU A C 1
ATOM 651 O O . GLU A 1 78 ? 2.184 -2.570 11.789 1.00 83.00 78 GLU A O 1
ATOM 656 N N . ARG A 1 79 ? 3.911 -1.504 10.826 1.00 83.88 79 ARG A N 1
ATOM 657 C CA . ARG A 1 79 ? 3.598 -0.188 11.404 1.00 83.88 79 ARG A CA 1
ATOM 658 C C . ARG A 1 79 ? 2.235 0.333 10.955 1.00 83.88 79 ARG A C 1
ATOM 660 O O . ARG A 1 79 ? 1.461 0.765 11.803 1.00 83.88 79 ARG A O 1
ATOM 667 N N . ILE A 1 80 ? 1.940 0.262 9.655 1.00 83.44 80 ILE A N 1
ATOM 668 C CA . ILE A 1 80 ? 0.638 0.667 9.104 1.00 83.44 80 ILE A CA 1
ATOM 669 C C . ILE A 1 80 ? -0.476 -0.170 9.739 1.00 83.44 80 ILE A C 1
ATOM 671 O O . ILE A 1 80 ? -1.481 0.374 10.186 1.00 83.44 80 ILE A O 1
ATOM 675 N N . LEU A 1 81 ? -0.291 -1.489 9.824 1.00 81.38 81 LEU A N 1
ATOM 676 C CA . LEU A 1 81 ? -1.289 -2.386 10.399 1.00 81.38 81 LEU A CA 1
ATOM 677 C C . LEU A 1 81 ? -1.550 -2.098 11.883 1.00 81.38 81 LEU A C 1
ATOM 679 O O . LEU A 1 81 ? -2.704 -2.112 12.305 1.00 81.38 81 LEU A O 1
ATOM 683 N N . THR A 1 82 ? -0.504 -1.843 12.669 1.00 83.62 82 THR A N 1
ATOM 684 C CA . THR A 1 82 ? -0.636 -1.473 14.085 1.00 83.62 82 THR A CA 1
ATOM 685 C C . THR A 1 82 ? -1.392 -0.157 14.240 1.00 83.62 82 THR A C 1
ATOM 687 O O . THR A 1 82 ? -2.385 -0.115 14.955 1.00 83.62 82 THR A O 1
ATOM 690 N N . GLU A 1 83 ? -0.994 0.884 13.512 1.00 83.00 83 GLU A N 1
ATOM 691 C CA . GLU A 1 83 ? -1.628 2.206 13.584 1.00 83.00 83 GLU A CA 1
ATOM 692 C C . GLU A 1 83 ? -3.106 2.169 13.161 1.00 83.00 83 GLU A C 1
ATOM 694 O O . GLU A 1 83 ? -3.969 2.732 13.834 1.00 83.00 83 GLU A O 1
ATOM 699 N N . LEU A 1 84 ? -3.435 1.449 12.083 1.00 79.25 84 LEU A N 1
ATOM 700 C CA . LEU A 1 84 ? -4.827 1.283 11.660 1.00 79.25 84 LEU A CA 1
ATOM 701 C C . LEU A 1 84 ? -5.646 0.488 12.685 1.00 79.25 84 LEU A C 1
ATOM 703 O O . LEU A 1 84 ? -6.795 0.839 12.947 1.00 79.25 84 LEU A O 1
ATOM 707 N N . ARG A 1 85 ? -5.069 -0.553 13.302 1.00 79.94 85 ARG A N 1
ATOM 708 C CA . ARG A 1 85 ? -5.734 -1.315 14.373 1.00 79.94 85 ARG A CA 1
ATOM 709 C C . ARG A 1 85 ? -6.033 -0.443 15.587 1.00 79.94 85 ARG A C 1
ATOM 711 O O . ARG A 1 85 ? -7.139 -0.536 16.107 1.00 79.94 85 ARG A O 1
ATOM 718 N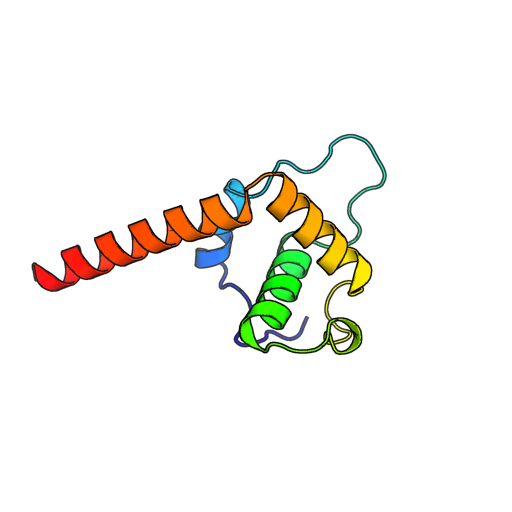 N . GLU A 1 86 ? -5.094 0.398 16.012 1.00 82.75 86 GLU A N 1
ATOM 719 C CA . GLU A 1 86 ? -5.312 1.330 17.126 1.00 82.75 86 GLU A CA 1
ATOM 720 C C . GLU A 1 86 ? -6.421 2.338 16.810 1.00 82.75 86 GLU A C 1
ATOM 722 O O . GLU A 1 86 ? -7.332 2.536 17.611 1.00 82.75 86 GLU A O 1
ATOM 727 N N . ARG A 1 87 ? -6.439 2.903 15.597 1.00 78.94 87 ARG A N 1
ATOM 728 C CA . ARG A 1 87 ? -7.519 3.811 15.173 1.00 78.94 87 ARG A CA 1
ATOM 729 C C . ARG A 1 87 ? -8.887 3.142 15.168 1.00 78.94 87 ARG A C 1
ATOM 731 O O . ARG A 1 87 ? -9.863 3.763 15.582 1.00 78.94 87 ARG A O 1
ATOM 738 N N . VAL A 1 88 ? -8.961 1.891 14.712 1.00 80.69 88 VAL A N 1
ATOM 739 C CA . VAL A 1 88 ? -10.205 1.111 14.730 1.00 80.69 88 VAL A CA 1
ATOM 740 C C . VAL A 1 88 ? -10.651 0.832 16.165 1.00 80.69 88 VAL A C 1
ATOM 742 O O . VAL A 1 88 ? -11.836 0.997 16.440 1.00 80.69 88 VAL A O 1
ATOM 745 N N . ARG A 1 89 ? -9.738 0.471 17.080 1.00 80.69 89 ARG A N 1
ATOM 746 C CA . ARG A 1 89 ? -10.055 0.290 18.511 1.00 80.69 89 ARG A CA 1
ATOM 747 C C . ARG A 1 89 ? -10.640 1.570 19.111 1.00 80.69 89 ARG A C 1
ATOM 749 O O . ARG A 1 89 ? -11.778 1.561 19.558 1.00 80.69 89 ARG A O 1
ATOM 756 N N . LEU A 1 90 ? -9.936 2.694 18.970 1.00 82.69 90 LEU A N 1
ATOM 757 C CA . LEU A 1 90 ? -10.374 3.997 19.487 1.00 82.69 90 LEU A CA 1
ATOM 758 C C . LEU A 1 90 ? -11.675 4.512 18.851 1.00 82.69 90 LEU A C 1
ATOM 760 O O . LEU A 1 90 ? -12.380 5.332 19.439 1.00 82.69 90 LEU A O 1
ATOM 764 N N . ALA A 1 91 ? -11.979 4.121 17.613 1.00 76.75 91 ALA A N 1
ATOM 765 C CA . ALA A 1 91 ? -13.254 4.447 16.982 1.00 76.75 91 ALA A CA 1
ATOM 766 C C . ALA A 1 91 ? -14.402 3.615 17.571 1.00 76.75 91 ALA A C 1
ATOM 768 O O . ALA A 1 91 ? -15.453 4.179 17.853 1.00 76.75 91 ALA A O 1
ATOM 769 N N . HIS A 1 92 ? -14.183 2.316 17.803 1.00 69.94 92 HIS A N 1
ATOM 770 C CA . HIS A 1 92 ? -15.181 1.444 18.427 1.00 69.94 92 HIS A CA 1
ATOM 771 C C . HIS A 1 92 ? -15.436 1.818 19.891 1.00 69.94 92 HIS A C 1
ATOM 773 O O . HIS A 1 92 ? -16.594 1.871 20.291 1.00 69.94 92 HIS A O 1
ATOM 779 N N . ASP A 1 93 ? -14.397 2.150 20.663 1.00 68.44 93 ASP A N 1
ATOM 780 C CA . ASP A 1 93 ? -14.549 2.555 22.068 1.00 68.44 93 ASP A CA 1
ATOM 781 C C . ASP A 1 93 ? -15.386 3.842 22.186 1.00 68.44 93 ASP A C 1
ATOM 783 O O . ASP A 1 93 ? -16.323 3.911 22.977 1.00 68.44 93 ASP A O 1
ATOM 787 N N . ARG A 1 94 ? -15.158 4.822 21.298 1.00 61.81 94 ARG A N 1
ATOM 788 C CA . ARG A 1 94 ? -15.973 6.050 21.218 1.00 61.81 94 ARG A CA 1
ATOM 789 C C . ARG A 1 94 ? -17.422 5.815 20.788 1.00 61.81 94 ARG A C 1
ATOM 791 O O . ARG A 1 94 ? -18.272 6.651 21.071 1.00 61.81 94 ARG A O 1
ATOM 798 N N . GLN A 1 95 ? -17.704 4.730 20.070 1.00 57.06 95 GLN A N 1
ATOM 799 C CA . GLN A 1 95 ? -19.070 4.345 19.702 1.00 57.06 95 GLN A CA 1
ATOM 800 C C . GLN A 1 95 ? -19.768 3.538 20.801 1.00 57.06 95 GLN A C 1
ATOM 802 O O . GLN A 1 95 ? -20.991 3.494 20.807 1.00 57.06 95 GLN A O 1
ATOM 807 N N . ALA A 1 96 ? -19.016 2.905 21.705 1.00 57.97 96 ALA A N 1
ATOM 808 C CA . ALA A 1 96 ? -19.558 2.172 22.848 1.00 57.97 96 ALA A CA 1
ATOM 809 C C . ALA A 1 96 ? -19.909 3.085 24.041 1.00 57.97 96 ALA A C 1
ATOM 811 O O . ALA A 1 96 ? -20.673 2.677 24.912 1.00 57.97 96 ALA A O 1
ATOM 812 N N . GLU A 1 97 ? -19.355 4.302 24.086 1.00 53.53 97 GLU A N 1
ATOM 813 C CA . GLU A 1 97 ? -19.627 5.321 25.115 1.00 53.53 97 GLU A CA 1
ATOM 814 C C . GLU A 1 97 ? -20.837 6.234 24.807 1.00 53.53 97 GLU A C 1
ATOM 816 O O . GLU A 1 97 ? -21.193 7.066 25.644 1.00 53.53 97 GLU A O 1
ATOM 821 N N . LEU A 1 98 ? -21.466 6.093 23.633 1.00 47.50 98 LEU A N 1
ATOM 822 C CA . LEU A 1 98 ? -22.664 6.833 23.197 1.00 47.50 98 LEU A CA 1
ATOM 823 C C . LEU A 1 98 ? -23.911 5.943 23.226 1.00 47.50 98 LEU A C 1
ATOM 825 O O . LEU A 1 98 ? -24.983 6.474 23.592 1.00 47.50 98 LEU A O 1
#

InterPro domains:
  IPR025161 Insertion element IS402-like domain [PF13340] (8-80)

Foldseek 3Di:
DDDDPQADDPVRCVVLVVLQDDDDPDDDPDPDDPRLLVSQLSVCVVVVDDLCPRDPVGDRSVVSVVSVVVCVVVCSVVVSVVVVVVVVVVVVVVVVVD

Secondary structure (DSSP, 8-state):
-PPPTTSPPHHHHHHHGGGSPPP-SSSS--SS-HHHHHHHHHHHHHH---GGGS-TTSSPHHHHHHHHHHHHHTTHHHHHHHHHHHHHHHHHHHHH--